Protein AF-A0A933I2Q2-F1 (afdb_monomer_lite)

Radius of gyration: 28.88 Å; chains: 1; bounding box: 52×26×85 Å

Foldseek 3Di:
DAVVLLVVLVVLLVVLVVLVVVLVPDPDPPVPDPQPPFPQPFDQADLVVLLVVLCVQVVHDPVVCVVVPDDSVNSNVVSVPDDGPDDRDRTDDDGPPPRCCPVVVVSNVVSVVSNVVSVVSNVVSVCVPPDD

Structure (mmCIF, N/CA/C/O backbone):
data_AF-A0A933I2Q2-F1
#
_entry.id   AF-A0A933I2Q2-F1
#
loop_
_atom_site.group_PDB
_atom_site.id
_atom_site.type_symbol
_atom_site.label_atom_id
_atom_site.label_alt_id
_atom_site.label_comp_id
_atom_site.label_asym_id
_atom_site.label_entity_id
_atom_site.label_seq_id
_atom_site.pdbx_PDB_ins_code
_atom_site.Cartn_x
_atom_site.Cartn_y
_atom_site.Cartn_z
_atom_site.occupancy
_atom_site.B_iso_or_equiv
_atom_site.auth_seq_id
_atom_site.auth_comp_id
_atom_site.auth_asym_id
_atom_site.auth_atom_id
_atom_site.pdbx_PDB_model_num
ATOM 1 N N . MET A 1 1 ? -24.634 0.509 43.351 1.00 62.09 1 MET A N 1
ATOM 2 C CA . MET A 1 1 ? -24.472 1.430 42.204 1.00 62.09 1 MET A CA 1
ATOM 3 C C . MET A 1 1 ? -23.349 2.374 42.544 1.00 62.09 1 MET A C 1
ATOM 5 O O . MET A 1 1 ? -23.515 3.236 43.404 1.00 62.09 1 MET A O 1
ATOM 9 N N . ASN A 1 2 ? -22.195 2.161 41.927 1.00 73.62 2 ASN A N 1
ATOM 10 C CA . ASN A 1 2 ? -21.008 2.924 42.254 1.00 73.62 2 ASN A CA 1
ATOM 11 C C . ASN A 1 2 ? -20.840 4.065 41.243 1.00 73.62 2 ASN A C 1
ATOM 13 O O . ASN A 1 2 ? -20.410 3.854 40.109 1.00 73.62 2 ASN A O 1
ATOM 17 N N . LYS A 1 3 ? -21.234 5.275 41.666 1.00 75.12 3 LYS A N 1
ATOM 18 C CA . LYS A 1 3 ? -21.277 6.481 40.822 1.00 75.12 3 LYS A CA 1
ATOM 19 C C . LYS A 1 3 ? -19.916 6.821 40.201 1.00 75.12 3 LYS A C 1
ATOM 21 O O . LYS A 1 3 ? -19.882 7.357 39.101 1.00 75.12 3 LYS A O 1
ATOM 26 N N . LYS A 1 4 ? -18.809 6.462 40.865 1.00 80.25 4 LYS A N 1
ATOM 27 C CA . LYS A 1 4 ? -17.448 6.700 40.361 1.00 80.25 4 LYS A CA 1
ATOM 28 C C . LYS A 1 4 ? -17.145 5.864 39.114 1.00 80.25 4 LYS A C 1
ATOM 30 O O . LYS A 1 4 ? -16.675 6.414 38.129 1.00 80.25 4 LYS A O 1
ATOM 35 N N . TYR A 1 5 ? -17.477 4.571 39.117 1.00 78.19 5 TYR A N 1
ATOM 36 C CA . TYR A 1 5 ? -17.250 3.704 37.951 1.00 78.19 5 TYR A CA 1
ATOM 37 C C . TYR A 1 5 ? -18.152 4.073 36.771 1.00 78.19 5 TYR A C 1
ATOM 39 O O . TYR A 1 5 ? -17.691 4.073 35.639 1.00 78.19 5 TYR A O 1
ATOM 47 N N . LEU A 1 6 ? -19.404 4.462 37.029 1.00 80.06 6 LEU A N 1
ATOM 48 C CA . LEU A 1 6 ? -20.294 4.974 35.981 1.00 80.06 6 LEU A CA 1
ATOM 49 C C . LEU A 1 6 ? -19.733 6.234 35.311 1.00 80.06 6 LEU A C 1
ATOM 51 O O . LEU A 1 6 ? -19.731 6.322 34.089 1.00 80.06 6 LEU A O 1
ATOM 55 N N . PHE A 1 7 ? -19.230 7.180 36.107 1.00 83.75 7 PHE A N 1
ATOM 56 C CA . PHE A 1 7 ? -18.609 8.397 35.588 1.00 83.75 7 PHE A CA 1
ATOM 57 C C . PHE A 1 7 ? -17.354 8.086 34.763 1.00 83.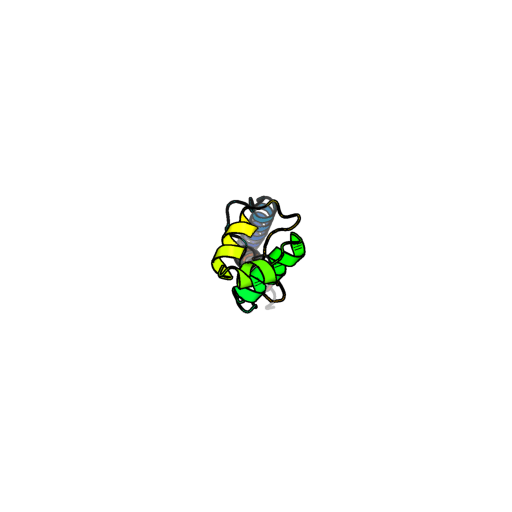75 7 PHE A C 1
ATOM 59 O O . PHE A 1 7 ? -17.225 8.566 33.642 1.00 83.75 7 PHE A O 1
ATOM 66 N N . ILE A 1 8 ? -16.470 7.223 35.275 1.00 85.25 8 ILE A N 1
ATOM 67 C CA . ILE A 1 8 ? -15.248 6.812 34.569 1.00 85.25 8 ILE A CA 1
ATOM 68 C C . ILE A 1 8 ? -15.592 6.117 33.244 1.00 85.25 8 ILE A C 1
ATOM 70 O O . ILE A 1 8 ? -15.040 6.475 32.209 1.00 85.25 8 ILE A O 1
ATOM 74 N N . GLY A 1 9 ? -16.533 5.169 33.241 1.00 81.62 9 GLY A N 1
ATOM 75 C CA . GLY A 1 9 ? -16.931 4.461 32.021 1.00 81.62 9 GLY A CA 1
ATOM 76 C C . GLY A 1 9 ? -17.538 5.386 30.959 1.00 81.62 9 GLY A C 1
ATOM 77 O O . GLY A 1 9 ? -17.190 5.275 29.785 1.00 81.62 9 GLY A O 1
ATOM 78 N N . LEU A 1 10 ? -18.368 6.353 31.368 1.00 86.50 10 LEU A N 1
ATOM 79 C CA . LEU A 1 10 ? -18.919 7.381 30.475 1.00 86.50 10 LEU A CA 1
ATOM 80 C C . LEU A 1 10 ? -17.830 8.257 29.850 1.00 86.50 10 LEU A C 1
ATOM 82 O O . LEU A 1 10 ? -17.877 8.511 28.649 1.00 86.50 10 LEU A O 1
ATOM 86 N N . VAL A 1 11 ? -16.831 8.676 30.633 1.00 87.69 11 VAL A N 1
ATOM 87 C CA . VAL A 1 11 ? -15.694 9.462 30.127 1.00 87.69 11 VAL A CA 1
ATOM 88 C C . VAL A 1 11 ? -14.919 8.680 29.063 1.00 87.69 11 VAL A C 1
ATOM 90 O O . VAL A 1 11 ? -14.627 9.227 28.004 1.00 87.69 11 VAL A O 1
ATOM 93 N N . PHE A 1 12 ? -14.649 7.391 29.286 1.00 83.31 12 PHE A N 1
ATOM 94 C CA . PHE A 1 12 ? -13.966 6.541 28.302 1.00 83.31 12 PHE A CA 1
ATOM 95 C C . PHE A 1 12 ? -14.748 6.394 26.989 1.00 83.31 12 PHE A C 1
ATOM 97 O O . PHE A 1 12 ? -14.159 6.489 25.912 1.00 83.31 12 PHE A O 1
ATOM 104 N N . ILE A 1 13 ? -16.070 6.210 27.067 1.00 86.19 13 ILE A N 1
ATOM 105 C CA . ILE A 1 13 ? -16.937 6.131 25.881 1.00 86.19 13 ILE A CA 1
ATOM 106 C C . ILE A 1 13 ? -16.915 7.458 25.114 1.00 86.19 13 ILE A C 1
ATOM 108 O O . ILE A 1 13 ? -16.740 7.457 23.898 1.00 86.19 13 ILE A O 1
ATOM 112 N N . LEU A 1 14 ? -17.047 8.589 25.815 1.00 86.50 14 LEU A N 1
ATOM 113 C CA . LEU A 1 14 ? -17.034 9.917 25.198 1.00 86.50 14 LEU A CA 1
ATOM 114 C C . LEU A 1 14 ? -15.694 10.225 24.521 1.00 86.50 14 LEU A C 1
ATOM 116 O O . LEU A 1 14 ? -15.693 10.745 23.409 1.00 86.50 14 LEU A O 1
ATOM 120 N N . ILE A 1 15 ? -14.569 9.854 25.141 1.00 87.31 15 ILE A N 1
ATOM 121 C CA . ILE A 1 15 ? -13.237 9.993 24.534 1.00 87.31 15 ILE A CA 1
ATOM 122 C C . ILE A 1 15 ? -13.120 9.114 23.284 1.00 87.31 15 ILE A C 1
ATOM 124 O O . ILE A 1 15 ? -12.642 9.589 22.257 1.00 87.31 15 ILE A O 1
ATOM 128 N N . GLY A 1 16 ? -13.584 7.861 23.336 1.00 81.75 16 GLY A N 1
ATOM 129 C CA . GLY A 1 16 ? -13.558 6.955 22.184 1.00 81.75 16 GLY A CA 1
ATOM 130 C C . GLY A 1 16 ? -14.370 7.476 20.994 1.00 81.75 16 GLY A C 1
ATOM 131 O O . GLY A 1 16 ? -13.889 7.433 19.862 1.00 81.75 16 GLY A O 1
ATOM 132 N N . ILE A 1 17 ? -15.564 8.025 21.254 1.00 84.31 17 ILE A N 1
ATOM 133 C CA . ILE A 1 17 ? -16.413 8.657 20.232 1.00 84.31 17 ILE A CA 1
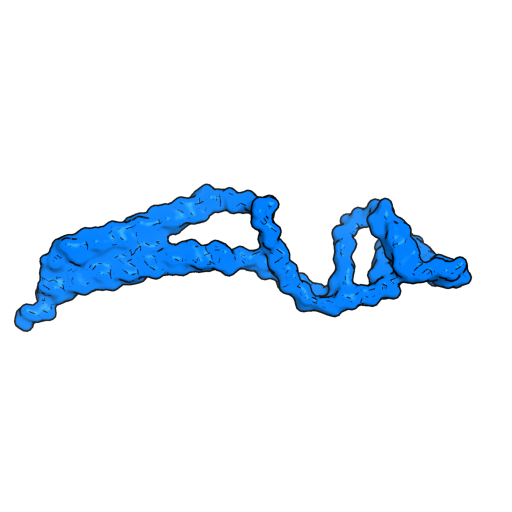ATOM 134 C C . ILE A 1 17 ? -15.749 9.924 19.693 1.00 84.31 17 ILE A C 1
ATOM 136 O O . ILE A 1 17 ? -15.648 10.081 18.483 1.00 84.31 17 ILE A O 1
ATOM 140 N N . TRP A 1 18 ? -15.257 10.809 20.564 1.00 85.19 18 TRP A N 1
ATOM 141 C CA . TRP A 1 18 ? -14.596 12.044 20.140 1.00 85.19 18 TRP A CA 1
ATOM 142 C C . TRP A 1 18 ? -13.373 11.766 19.260 1.00 85.19 18 TRP A C 1
ATOM 144 O O . TRP A 1 18 ? -13.217 12.389 18.213 1.00 85.19 18 TRP A O 1
ATOM 154 N N . PHE A 1 19 ? -12.548 10.785 19.637 1.00 81.69 19 PHE A N 1
ATOM 155 C CA . PHE A 1 19 ? -11.377 10.383 18.860 1.00 81.69 19 PHE A CA 1
ATOM 156 C C . PHE A 1 19 ? -11.768 9.776 17.506 1.00 81.69 19 PHE A C 1
ATOM 158 O O . PHE A 1 19 ? -11.121 10.061 16.502 1.00 81.69 19 PHE A O 1
ATOM 165 N N . TYR A 1 20 ? -12.861 9.006 17.450 1.00 79.88 20 TYR A N 1
ATOM 166 C CA . TYR A 1 20 ? -13.410 8.491 16.192 1.00 79.88 20 TYR A CA 1
ATOM 167 C C . TYR A 1 20 ? -13.880 9.623 15.272 1.00 79.88 20 TYR A C 1
ATOM 169 O O . TYR A 1 20 ? -13.535 9.640 14.092 1.00 79.88 20 TYR A O 1
ATOM 177 N N . THR A 1 21 ? -14.614 10.599 15.811 1.00 76.56 21 THR A N 1
ATOM 178 C CA . THR A 1 21 ? -15.072 11.757 15.038 1.00 76.56 21 THR A CA 1
ATOM 179 C C . THR A 1 21 ? -13.886 12.573 14.530 1.00 76.56 21 THR A C 1
ATOM 181 O O . THR A 1 21 ? -13.844 12.900 13.349 1.00 76.56 21 THR A O 1
ATOM 184 N N . ALA A 1 22 ? -12.886 12.823 15.380 1.00 75.88 22 ALA A N 1
ATOM 185 C CA . ALA A 1 22 ? -11.661 13.513 14.989 1.00 75.88 22 ALA A CA 1
ATOM 186 C C . ALA A 1 22 ? -10.942 12.778 13.845 1.00 75.88 22 ALA A C 1
ATOM 188 O O . ALA A 1 22 ? -10.642 13.391 12.823 1.00 75.88 22 ALA A O 1
ATOM 189 N N . LEU A 1 23 ? -10.751 11.458 13.962 1.00 73.19 23 LEU A N 1
ATOM 190 C CA . LEU A 1 23 ? -10.177 10.621 12.902 1.00 73.19 23 LEU A CA 1
ATOM 191 C C . LEU A 1 23 ? -10.982 10.679 11.599 1.00 73.19 23 LEU A C 1
ATOM 193 O O . LEU A 1 23 ? -10.385 10.696 10.530 1.00 73.19 23 LEU A O 1
ATOM 197 N N . SER A 1 24 ? -12.315 10.735 11.674 1.00 67.38 24 SER A N 1
ATOM 198 C CA . SER A 1 24 ? -13.177 10.829 10.488 1.00 67.38 24 SER A CA 1
ATOM 199 C C . SER A 1 24 ? -13.130 12.193 9.791 1.00 67.38 24 SER A C 1
ATOM 201 O O . SER A 1 24 ? -13.463 12.281 8.614 1.00 67.38 24 SER A O 1
ATOM 203 N N . THR A 1 25 ? -12.719 13.248 10.504 1.00 66.69 25 THR A N 1
ATOM 204 C CA . THR A 1 25 ? -12.603 14.616 9.968 1.00 66.69 25 THR A CA 1
ATOM 205 C C . THR A 1 25 ? -11.217 14.956 9.427 1.00 66.69 25 THR A C 1
ATOM 207 O O . THR A 1 25 ? -11.068 15.974 8.758 1.00 66.69 25 THR A O 1
ATOM 210 N N . PHE A 1 26 ? -10.200 14.135 9.703 1.00 62.41 26 PHE A N 1
ATOM 211 C CA . PHE A 1 26 ? -8.900 14.290 9.060 1.00 62.41 26 PHE A CA 1
ATOM 212 C C . PHE A 1 26 ? -8.990 13.761 7.625 1.00 62.41 26 PHE A C 1
ATOM 214 O O . PHE A 1 26 ? -8.957 12.553 7.395 1.00 62.41 26 PHE A O 1
ATOM 221 N N . GLU A 1 27 ? -9.077 14.674 6.656 1.00 52.03 27 GLU A N 1
ATOM 222 C CA . GLU A 1 27 ? -8.689 14.386 5.277 1.00 52.03 27 GLU A CA 1
ATOM 223 C C . GLU A 1 27 ? -7.192 14.085 5.291 1.00 52.03 27 GLU A C 1
ATOM 225 O O . GLU A 1 27 ? -6.346 14.972 5.408 1.00 52.03 27 GLU A O 1
ATOM 230 N N . VAL A 1 28 ? -6.852 12.801 5.287 1.00 53.66 28 VAL A N 1
ATOM 231 C CA . VAL A 1 28 ? -5.463 12.392 5.145 1.00 53.66 28 VAL A CA 1
ATOM 232 C C . VAL A 1 28 ? -5.095 12.651 3.697 1.00 53.66 28 VAL A C 1
ATOM 234 O O . VAL A 1 28 ? -5.597 11.995 2.789 1.00 53.66 28 VAL A O 1
ATOM 237 N N . ASP A 1 29 ? -4.240 13.645 3.505 1.00 44.38 29 ASP A N 1
ATOM 238 C CA . ASP A 1 29 ? -3.652 13.969 2.220 1.00 44.38 29 ASP A CA 1
ATOM 239 C C . ASP A 1 29 ? -2.886 12.728 1.723 1.00 44.38 29 ASP A C 1
ATOM 241 O O . ASP A 1 29 ? -1.797 12.395 2.211 1.00 44.38 29 ASP A O 1
ATOM 245 N N . ASP A 1 30 ? -3.493 11.994 0.782 1.00 46.25 30 ASP A N 1
ATOM 246 C CA . ASP A 1 30 ? -2.976 10.755 0.173 1.00 46.25 30 ASP A CA 1
ATOM 247 C C . ASP A 1 30 ? -1.598 10.957 -0.496 1.00 46.25 30 ASP A C 1
ATOM 249 O O . ASP A 1 30 ? -0.941 9.999 -0.910 1.00 46.25 30 ASP A O 1
ATOM 253 N N . THR A 1 31 ? -1.139 12.208 -0.582 1.00 48.06 31 THR A N 1
ATOM 254 C CA . THR A 1 31 ? 0.163 12.632 -1.100 1.00 48.06 31 THR A CA 1
ATOM 255 C C . THR A 1 31 ? 1.310 12.489 -0.091 1.00 48.06 31 THR A C 1
ATOM 257 O O . THR A 1 31 ? 2.463 12.346 -0.498 1.00 48.06 31 THR A O 1
ATOM 260 N N . SER A 1 32 ? 1.023 12.493 1.218 1.00 43.59 32 SER A N 1
ATOM 261 C CA . SER A 1 32 ? 2.039 12.586 2.288 1.00 43.59 32 SER A CA 1
ATOM 262 C C . SER A 1 32 ? 2.505 11.233 2.825 1.00 43.59 32 SER A C 1
ATOM 264 O O . SER A 1 32 ? 3.575 11.111 3.422 1.00 43.59 32 SER A O 1
ATOM 266 N N . PHE A 1 33 ? 1.709 10.190 2.606 1.00 41.50 33 PHE A N 1
ATOM 267 C CA . PHE A 1 33 ? 2.106 8.820 2.876 1.00 41.50 33 PHE A CA 1
ATOM 268 C C . PHE A 1 33 ? 2.489 8.176 1.546 1.00 41.50 33 PHE A C 1
ATOM 270 O O . PHE A 1 33 ? 1.687 8.226 0.616 1.00 41.50 33 PHE A O 1
ATOM 277 N N . PRO A 1 34 ? 3.636 7.482 1.422 1.00 42.28 34 PRO A N 1
ATOM 278 C CA . PRO A 1 34 ? 3.837 6.527 0.337 1.00 42.28 34 PRO A CA 1
ATOM 279 C C . PRO A 1 34 ? 2.856 5.361 0.570 1.00 42.28 34 PRO A C 1
ATOM 281 O O . PRO A 1 34 ? 3.190 4.304 1.111 1.00 42.28 34 PRO A O 1
ATOM 284 N N . GLY A 1 35 ? 1.579 5.611 0.276 1.00 39.75 35 GLY A N 1
ATOM 285 C CA . GLY A 1 35 ? 0.404 4.817 0.621 1.00 39.75 35 GLY A CA 1
ATOM 286 C C . GLY A 1 35 ? 0.186 3.637 -0.312 1.00 39.75 35 GLY A C 1
ATOM 287 O O . GLY A 1 35 ? -0.650 2.783 -0.041 1.00 39.75 35 GLY A O 1
ATOM 288 N N . LYS A 1 36 ? 0.990 3.510 -1.367 1.00 42.22 36 LYS A N 1
ATOM 289 C CA . LYS A 1 36 ? 1.019 2.315 -2.201 1.00 42.22 36 LYS A CA 1
ATOM 290 C C . LYS A 1 36 ? 1.968 1.290 -1.583 1.00 42.22 36 LYS A C 1
ATOM 292 O O . LYS A 1 36 ? 3.141 1.217 -1.934 1.00 42.22 36 LYS A O 1
ATOM 297 N N . LEU A 1 37 ? 1.461 0.465 -0.663 1.00 40.50 37 LEU A N 1
ATOM 298 C CA . LEU A 1 37 ? 2.018 -0.884 -0.520 1.00 40.50 37 LEU A CA 1
ATOM 299 C C . LEU A 1 37 ? 1.536 -1.630 -1.763 1.00 40.50 37 LEU A C 1
ATOM 301 O O . LEU A 1 37 ? 0.491 -2.268 -1.750 1.00 40.50 37 LEU A O 1
ATOM 305 N N . ILE A 1 38 ? 2.260 -1.468 -2.871 1.00 44.66 38 ILE A N 1
ATOM 306 C CA . ILE A 1 38 ? 2.094 -2.367 -4.005 1.00 44.66 38 ILE A CA 1
ATOM 307 C C . ILE A 1 38 ? 2.679 -3.689 -3.516 1.00 44.66 38 ILE A C 1
ATOM 309 O O . ILE A 1 38 ? 3.892 -3.890 -3.571 1.00 44.66 38 ILE A O 1
ATOM 313 N N . ILE A 1 39 ? 1.839 -4.559 -2.955 1.00 43.25 39 ILE A N 1
ATOM 314 C CA . ILE A 1 39 ? 2.200 -5.963 -2.792 1.00 43.25 39 ILE A CA 1
ATOM 315 C C . ILE A 1 39 ? 2.235 -6.504 -4.219 1.00 43.25 39 ILE A C 1
ATOM 317 O O . ILE A 1 39 ? 1.210 -6.840 -4.807 1.00 43.25 39 ILE A O 1
ATOM 321 N N . LYS A 1 40 ? 3.420 -6.436 -4.829 1.00 46.59 40 LYS A N 1
ATOM 322 C CA . LYS A 1 40 ? 3.671 -6.909 -6.187 1.00 46.59 40 LYS A CA 1
ATOM 323 C C . LYS A 1 40 ? 3.710 -8.434 -6.147 1.00 46.59 40 LYS A C 1
ATOM 325 O O . LYS A 1 40 ? 4.782 -9.024 -6.098 1.00 46.59 40 LYS A O 1
ATOM 330 N N . GLU A 1 41 ? 2.545 -9.076 -6.144 1.00 41.31 41 GLU A N 1
ATOM 331 C CA . GLU A 1 41 ? 2.448 -10.478 -6.551 1.00 41.31 41 GLU A CA 1
ATOM 332 C C . GLU A 1 41 ? 2.529 -10.532 -8.075 1.00 41.31 41 GLU A C 1
ATOM 334 O O . GLU A 1 41 ? 1.531 -10.520 -8.794 1.00 41.31 41 GLU A O 1
ATOM 339 N N . GLY A 1 42 ? 3.761 -10.516 -8.565 1.00 54.09 42 GLY A N 1
ATOM 340 C CA . GLY A 1 42 ? 4.055 -10.644 -9.977 1.00 54.09 42 GLY A CA 1
ATOM 341 C C . GLY A 1 42 ? 5.528 -10.924 -10.199 1.00 54.09 42 GLY A C 1
ATOM 342 O O . GLY A 1 42 ? 6.376 -10.471 -9.426 1.00 54.09 42 GLY A O 1
ATOM 343 N N . LYS A 1 43 ? 5.842 -11.685 -11.247 1.00 57.62 43 LYS A N 1
ATOM 344 C CA . LYS A 1 43 ? 7.231 -11.802 -11.693 1.00 57.62 43 LYS A CA 1
ATOM 345 C C . LYS A 1 43 ? 7.629 -10.474 -12.337 1.00 57.62 43 LYS A C 1
ATOM 347 O O . LYS A 1 43 ? 6.814 -9.813 -12.987 1.00 57.62 43 LYS A O 1
ATOM 352 N N . VAL A 1 44 ? 8.869 -10.053 -12.099 1.00 62.06 44 VAL A N 1
ATOM 353 C CA . VAL A 1 44 ? 9.469 -8.967 -12.882 1.00 62.06 44 VAL A CA 1
ATOM 354 C C . VAL A 1 44 ? 9.494 -9.460 -14.325 1.00 62.06 44 VAL A C 1
ATOM 356 O O . VAL A 1 44 ? 10.013 -10.551 -14.565 1.00 62.06 44 VAL A O 1
ATOM 359 N N . ARG A 1 45 ? 8.884 -8.704 -15.245 1.00 68.75 45 ARG A N 1
ATOM 360 C CA . ARG A 1 45 ? 8.941 -9.043 -16.670 1.00 68.75 45 ARG A CA 1
ATOM 361 C C . ARG A 1 45 ? 10.391 -9.018 -17.120 1.00 68.75 45 ARG A C 1
ATOM 363 O O . ARG A 1 45 ? 11.161 -8.160 -16.687 1.00 68.75 45 ARG A O 1
ATOM 370 N N . THR A 1 46 ? 10.755 -9.961 -17.972 1.00 80.50 46 THR A N 1
ATOM 371 C CA . THR A 1 46 ? 12.063 -9.940 -18.625 1.00 80.50 46 THR A CA 1
ATOM 372 C C . THR A 1 46 ? 12.174 -8.713 -19.529 1.00 80.50 46 THR A C 1
ATOM 374 O O . THR A 1 46 ? 11.167 -8.160 -19.975 1.00 80.50 46 THR A O 1
ATOM 377 N N . GLU A 1 47 ? 13.398 -8.263 -19.798 1.00 78.12 47 GLU A N 1
ATOM 378 C CA . GLU A 1 47 ? 13.628 -7.109 -20.675 1.00 78.12 47 GLU A CA 1
ATOM 379 C C . GLU A 1 47 ? 13.028 -7.345 -22.072 1.00 78.12 47 GLU A C 1
ATOM 381 O O . GLU A 1 47 ? 12.381 -6.460 -22.622 1.00 78.12 47 GLU A O 1
ATOM 386 N N . ASP A 1 48 ? 13.113 -8.567 -22.598 1.00 82.56 48 ASP A N 1
ATOM 387 C CA . ASP A 1 48 ? 12.519 -8.929 -23.891 1.00 82.56 48 ASP A CA 1
ATOM 388 C C . ASP A 1 48 ? 10.989 -8.759 -23.906 1.00 82.56 48 ASP A C 1
ATOM 390 O O . ASP A 1 48 ? 10.413 -8.242 -24.865 1.00 82.56 48 ASP A O 1
ATOM 394 N N . GLU A 1 49 ? 10.310 -9.132 -22.817 1.00 79.88 49 GLU A N 1
ATOM 395 C CA . GLU A 1 49 ? 8.858 -8.962 -22.681 1.00 79.88 49 GLU A CA 1
ATOM 396 C C . GLU A 1 49 ? 8.462 -7.486 -22.581 1.00 79.88 49 GLU A C 1
ATOM 398 O O . GLU A 1 49 ? 7.469 -7.063 -23.177 1.00 79.88 49 GLU A O 1
ATOM 403 N N . VAL A 1 50 ? 9.232 -6.689 -21.835 1.00 80.12 50 VAL A N 1
ATOM 404 C CA . VAL A 1 50 ? 8.995 -5.245 -21.702 1.00 80.12 50 VAL A CA 1
ATOM 405 C C . VAL A 1 50 ? 9.209 -4.549 -23.046 1.00 80.12 50 VAL A C 1
ATOM 407 O O . VAL A 1 50 ? 8.349 -3.772 -23.463 1.00 80.12 50 VAL A O 1
ATOM 410 N N . ALA A 1 51 ? 10.297 -4.867 -23.752 1.00 83.06 51 ALA A N 1
ATOM 411 C CA . ALA A 1 51 ? 10.584 -4.339 -25.082 1.00 83.06 51 ALA A CA 1
ATOM 412 C C . ALA A 1 51 ? 9.472 -4.701 -26.080 1.00 83.06 51 ALA A C 1
ATOM 414 O O . ALA A 1 51 ? 8.997 -3.834 -26.809 1.00 83.06 51 ALA A O 1
ATOM 415 N N . GLY A 1 52 ? 8.985 -5.947 -26.052 1.00 82.06 52 GLY A N 1
ATOM 416 C CA . GLY A 1 52 ? 7.867 -6.414 -26.877 1.00 82.06 52 GLY A CA 1
ATOM 417 C C . GLY A 1 52 ? 6.560 -5.659 -26.645 1.00 82.06 52 GLY A C 1
ATOM 418 O O . GLY A 1 52 ? 5.879 -5.285 -27.602 1.00 82.06 52 GLY A O 1
ATOM 419 N N . ILE A 1 53 ? 6.202 -5.408 -25.384 1.00 79.38 53 ILE A N 1
ATOM 420 C CA . ILE A 1 53 ? 4.972 -4.683 -25.035 1.00 79.38 53 ILE A CA 1
ATOM 421 C C . ILE A 1 53 ? 5.061 -3.221 -25.478 1.00 79.38 53 ILE A C 1
ATOM 423 O O . ILE A 1 53 ? 4.144 -2.737 -26.142 1.00 79.38 53 ILE A O 1
ATOM 427 N N . LEU A 1 54 ? 6.167 -2.543 -25.153 1.00 80.69 54 LEU A N 1
ATOM 428 C CA . LEU A 1 54 ? 6.381 -1.142 -25.521 1.00 80.69 54 LEU A CA 1
ATOM 429 C C . LEU A 1 54 ? 6.434 -0.966 -27.040 1.00 80.69 54 LEU A C 1
ATOM 431 O O . LEU A 1 54 ? 5.846 -0.030 -27.578 1.00 80.69 54 LEU A O 1
ATOM 435 N N . ALA A 1 55 ? 7.094 -1.888 -27.743 1.00 85.56 55 ALA A N 1
ATOM 436 C CA . ALA A 1 55 ? 7.189 -1.832 -29.192 1.00 85.56 55 ALA A CA 1
ATOM 437 C C . ALA A 1 55 ? 5.821 -2.025 -29.853 1.00 85.56 55 ALA A C 1
ATOM 439 O O . ALA A 1 55 ? 5.481 -1.309 -30.789 1.00 85.56 55 ALA A O 1
ATOM 440 N N . LYS A 1 56 ? 4.995 -2.940 -29.332 1.00 83.81 56 LYS A N 1
ATOM 441 C CA . LYS A 1 56 ? 3.634 -3.156 -29.830 1.00 83.81 56 LYS A CA 1
ATOM 442 C C . LYS A 1 56 ? 2.720 -1.952 -29.592 1.00 83.81 56 LYS A C 1
ATOM 444 O O . LYS A 1 56 ? 1.916 -1.645 -30.465 1.00 83.81 56 LYS A O 1
ATOM 449 N N . GLU A 1 57 ? 2.824 -1.300 -28.435 1.00 77.50 57 GLU A N 1
ATOM 450 C CA . GLU A 1 57 ? 2.051 -0.089 -28.124 1.00 77.50 57 GLU A CA 1
ATOM 451 C C . GLU A 1 57 ? 2.396 1.051 -29.088 1.00 77.50 57 GLU A C 1
ATOM 453 O O . GLU A 1 57 ? 1.505 1.679 -29.650 1.00 77.50 57 GLU A O 1
ATOM 458 N N . LEU A 1 58 ? 3.691 1.274 -29.324 1.00 82.62 58 LEU A N 1
ATOM 459 C CA . LEU A 1 58 ? 4.189 2.385 -30.136 1.00 82.62 58 LEU A CA 1
ATOM 460 C C . LEU A 1 58 ? 4.307 2.059 -31.636 1.00 82.62 58 LEU A C 1
ATOM 462 O O . LEU A 1 58 ? 4.759 2.900 -32.411 1.00 82.62 58 LEU A O 1
ATOM 466 N N . GLY A 1 59 ? 3.935 0.846 -32.060 1.00 84.00 59 GLY A N 1
ATOM 467 C CA . GLY A 1 59 ? 4.086 0.390 -33.447 1.00 84.00 59 GLY A CA 1
ATOM 468 C C . GLY A 1 59 ? 5.544 0.322 -33.925 1.00 84.00 59 GLY A C 1
ATOM 469 O O . GLY A 1 59 ? 5.813 0.516 -35.109 1.00 84.00 59 GLY A O 1
ATOM 470 N N . PHE A 1 60 ? 6.487 0.087 -33.012 1.00 87.62 60 PHE A N 1
ATOM 471 C CA . PHE A 1 60 ? 7.924 0.045 -33.274 1.00 87.62 60 PHE A CA 1
ATOM 472 C C . PHE A 1 60 ? 8.376 -1.331 -33.795 1.00 87.62 60 PHE A C 1
ATOM 474 O O . PHE A 1 60 ? 7.956 -2.372 -33.285 1.00 87.62 60 PHE A O 1
ATOM 481 N N . ASP A 1 61 ? 9.274 -1.341 -34.787 1.00 90.25 61 ASP A N 1
ATOM 482 C CA . ASP A 1 61 ? 9.844 -2.569 -35.355 1.00 90.25 61 ASP A CA 1
ATOM 483 C C . ASP A 1 61 ? 10.971 -3.131 -34.473 1.00 90.25 61 ASP A C 1
ATOM 485 O O . ASP A 1 61 ? 12.158 -2.839 -34.645 1.00 90.25 61 ASP A O 1
ATOM 489 N N . LEU A 1 62 ? 10.573 -3.959 -33.507 1.00 90.00 62 LEU A N 1
ATOM 490 C CA . LEU A 1 62 ? 11.491 -4.611 -32.579 1.00 90.00 62 LEU A CA 1
ATOM 491 C C . LEU A 1 62 ? 12.431 -5.610 -33.274 1.00 90.00 62 LEU A C 1
ATOM 493 O O . LEU A 1 62 ? 13.614 -5.682 -32.945 1.00 90.00 62 LEU A O 1
ATOM 497 N N . GLU A 1 63 ? 11.929 -6.372 -34.250 1.00 88.19 63 GLU A N 1
ATOM 498 C CA . GLU A 1 63 ? 12.724 -7.389 -34.947 1.00 88.19 63 GLU A CA 1
ATOM 499 C C . GLU A 1 63 ? 13.810 -6.736 -35.818 1.00 88.19 63 GLU A C 1
ATOM 501 O O . GLU A 1 63 ? 14.947 -7.216 -35.864 1.00 88.19 63 GLU A O 1
ATOM 506 N N . GLY A 1 64 ? 13.491 -5.609 -36.462 1.00 88.88 64 GLY A N 1
ATOM 507 C CA . GLY A 1 64 ? 14.461 -4.777 -37.173 1.00 88.88 64 GLY A CA 1
ATOM 508 C C . GLY A 1 64 ? 15.543 -4.204 -36.250 1.00 88.88 64 GLY A C 1
ATOM 509 O O . GLY A 1 64 ? 16.731 -4.236 -36.590 1.00 88.88 64 GLY A O 1
ATOM 510 N N . ALA A 1 65 ? 15.166 -3.754 -35.050 1.00 88.00 65 ALA A N 1
ATOM 511 C CA . ALA A 1 65 ? 16.118 -3.258 -34.054 1.00 88.00 65 ALA A CA 1
ATOM 512 C C . ALA A 1 65 ? 17.084 -4.362 -33.576 1.00 88.00 65 ALA A C 1
ATOM 514 O O . ALA A 1 65 ? 18.297 -4.158 -33.525 1.00 88.00 65 ALA A O 1
ATOM 515 N N . TYR A 1 66 ? 16.592 -5.576 -33.329 1.00 90.19 66 TYR A N 1
ATOM 516 C CA . TYR A 1 66 ? 17.462 -6.692 -32.942 1.00 90.19 66 TYR A CA 1
ATOM 517 C C . TYR A 1 66 ? 18.398 -7.139 -34.065 1.00 90.19 66 TYR A C 1
ATOM 519 O O . TYR A 1 66 ? 19.578 -7.397 -33.827 1.00 90.19 66 TYR A O 1
ATOM 527 N N . LYS A 1 67 ? 17.921 -7.168 -35.315 1.00 90.75 67 LYS A N 1
ATOM 528 C CA . LYS A 1 67 ? 18.763 -7.497 -36.481 1.00 90.75 67 LYS A CA 1
ATOM 529 C C . LYS A 1 67 ? 19.875 -6.479 -36.728 1.00 90.75 67 LYS A C 1
ATOM 531 O O . LYS A 1 67 ? 20.892 -6.826 -37.323 1.00 90.75 67 LYS A O 1
ATOM 536 N N . THR A 1 68 ? 19.692 -5.241 -36.277 1.00 89.19 68 THR A N 1
ATOM 537 C CA . THR A 1 68 ? 20.701 -4.175 -36.359 1.00 89.19 68 THR A CA 1
ATOM 538 C C . THR A 1 68 ? 21.662 -4.162 -35.166 1.00 89.19 68 THR A C 1
ATOM 540 O O . THR A 1 68 ? 22.623 -3.397 -35.172 1.00 89.19 68 THR A O 1
ATOM 543 N N . GLY A 1 69 ? 21.471 -5.066 -34.199 1.00 88.56 69 GLY A N 1
ATOM 544 C CA . GLY A 1 69 ? 22.382 -5.290 -33.078 1.00 88.56 69 GLY A CA 1
ATOM 545 C C . GLY A 1 69 ? 22.024 -4.535 -31.799 1.00 88.56 69 GLY A C 1
ATOM 546 O O . GLY A 1 69 ? 22.814 -4.565 -30.859 1.00 88.56 69 GLY A O 1
ATOM 547 N N . TYR A 1 70 ? 20.859 -3.882 -31.740 1.00 88.06 70 TYR A N 1
ATOM 548 C CA . TYR A 1 70 ? 20.370 -3.287 -30.498 1.00 88.06 70 TYR A CA 1
ATOM 549 C C . TYR A 1 70 ? 19.902 -4.368 -29.528 1.00 88.06 70 TYR A C 1
ATOM 551 O O . TYR A 1 70 ? 19.297 -5.363 -29.929 1.00 88.06 70 TYR A O 1
ATOM 559 N N . THR A 1 71 ? 20.168 -4.161 -28.242 1.00 89.94 71 THR A N 1
ATOM 560 C CA . THR A 1 71 ? 19.681 -5.042 -27.181 1.00 89.94 71 THR A CA 1
ATOM 561 C C . THR A 1 71 ? 18.289 -4.618 -26.719 1.00 89.94 71 THR A C 1
ATOM 563 O O . THR A 1 71 ? 17.843 -3.493 -26.955 1.00 89.94 71 THR A O 1
ATOM 566 N N . SER A 1 72 ? 17.592 -5.506 -26.013 1.00 84.62 72 SER A N 1
ATOM 567 C CA . SER A 1 72 ? 16.297 -5.191 -25.400 1.00 84.62 72 SER A CA 1
ATOM 568 C C . SER A 1 72 ? 16.380 -4.001 -24.445 1.00 84.62 72 SER A C 1
ATOM 570 O O . SER A 1 72 ? 15.474 -3.173 -24.442 1.00 84.62 72 SER A O 1
ATOM 572 N N . ALA A 1 73 ? 17.485 -3.847 -23.711 1.00 84.56 73 ALA A N 1
ATOM 573 C CA . ALA A 1 73 ? 17.722 -2.693 -22.847 1.00 84.56 73 ALA A CA 1
ATOM 574 C C . ALA A 1 73 ? 17.783 -1.371 -23.634 1.00 84.56 73 ALA A C 1
ATOM 576 O O . ALA A 1 73 ? 17.122 -0.404 -23.250 1.00 84.56 73 ALA A O 1
ATOM 577 N N . ASP A 1 74 ? 18.500 -1.345 -24.765 1.00 87.31 74 ASP A N 1
ATOM 578 C CA . ASP A 1 74 ? 18.618 -0.152 -25.619 1.00 87.31 74 ASP A CA 1
ATOM 579 C C . ASP A 1 74 ? 17.255 0.260 -26.188 1.00 87.31 74 ASP A C 1
ATOM 581 O O . ASP A 1 74 ? 16.892 1.440 -26.213 1.00 87.31 74 ASP A O 1
ATOM 585 N N . VAL A 1 75 ? 16.469 -0.732 -26.617 1.00 86.44 75 VAL A N 1
ATOM 586 C CA . VAL A 1 75 ? 15.125 -0.502 -27.149 1.00 86.44 75 VAL A CA 1
ATOM 587 C C . VAL A 1 75 ? 14.189 0.018 -26.057 1.00 86.44 75 VAL A C 1
ATOM 589 O O . VAL A 1 75 ? 13.469 0.987 -26.287 1.00 86.44 75 VAL A O 1
ATOM 592 N N . ILE A 1 76 ? 14.220 -0.555 -24.852 1.00 85.12 76 ILE A N 1
ATOM 593 C CA . ILE A 1 76 ? 13.412 -0.073 -23.722 1.00 85.12 76 ILE A CA 1
ATOM 594 C C . ILE A 1 76 ? 13.770 1.373 -23.375 1.00 85.12 76 ILE A C 1
ATOM 596 O O . ILE A 1 76 ? 12.871 2.197 -23.199 1.00 85.12 76 ILE A O 1
ATOM 600 N N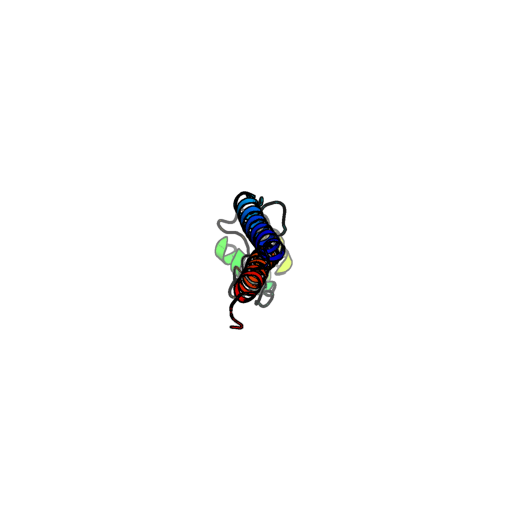 . GLU A 1 77 ? 15.062 1.704 -23.294 1.00 84.81 77 GLU A N 1
ATOM 601 C CA . GLU A 1 77 ? 15.506 3.060 -22.960 1.00 84.81 77 GLU A CA 1
ATOM 602 C C . GLU A 1 77 ? 15.016 4.087 -23.991 1.00 84.81 77 GLU A C 1
ATOM 604 O O . GLU A 1 77 ? 14.629 5.206 -23.634 1.00 84.81 77 GLU A O 1
ATOM 609 N N . TYR A 1 78 ? 15.006 3.706 -25.268 1.00 86.69 78 TYR A N 1
ATOM 610 C CA . TYR A 1 78 ? 14.473 4.539 -26.338 1.00 86.69 78 TYR A CA 1
ATOM 611 C C . TYR A 1 78 ? 12.950 4.699 -26.250 1.00 86.69 78 TYR A C 1
ATOM 613 O O . TYR A 1 78 ? 12.445 5.822 -26.348 1.00 86.69 78 TYR A O 1
ATOM 621 N N . LEU A 1 79 ? 12.220 3.599 -26.045 1.00 84.38 79 LEU A N 1
ATOM 622 C CA . LEU A 1 79 ? 10.758 3.590 -26.068 1.00 84.38 79 LEU A CA 1
ATOM 623 C C . LEU A 1 79 ? 10.149 4.300 -24.854 1.00 84.38 79 LEU A C 1
ATOM 625 O O . LEU A 1 79 ? 9.208 5.054 -25.042 1.00 84.38 79 LEU A O 1
ATOM 629 N N . ILE A 1 80 ? 10.733 4.185 -23.654 1.00 81.31 80 ILE A N 1
ATOM 630 C CA . ILE A 1 80 ? 10.253 4.883 -22.439 1.00 81.31 80 ILE A CA 1
ATOM 631 C C . ILE A 1 80 ? 10.246 6.414 -22.595 1.00 81.31 80 ILE A C 1
ATOM 633 O O . ILE A 1 80 ? 9.478 7.111 -21.931 1.00 81.31 80 ILE A O 1
A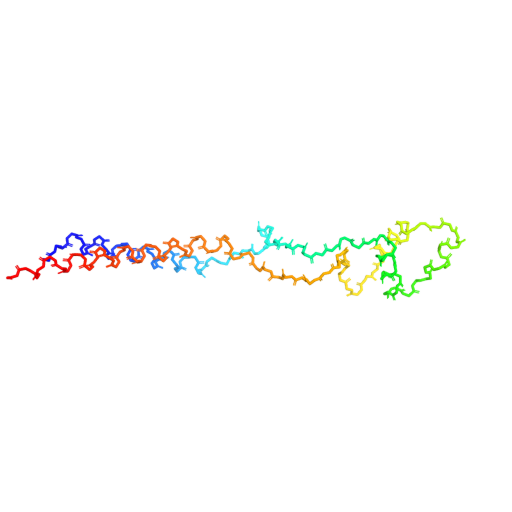TOM 637 N N . LYS A 1 81 ? 11.124 6.959 -23.445 1.00 82.50 81 LYS A N 1
ATOM 638 C CA . LYS A 1 81 ? 11.223 8.406 -23.694 1.00 82.50 81 LYS A CA 1
ATOM 639 C C . LYS A 1 81 ? 10.136 8.913 -24.652 1.00 82.50 81 LYS A C 1
ATOM 641 O O . LYS A 1 81 ? 10.023 10.125 -24.831 1.00 82.50 81 LYS A O 1
ATOM 646 N N . GLN A 1 82 ? 9.368 8.017 -25.272 1.00 81.00 82 GLN A N 1
ATOM 647 C CA . GLN A 1 82 ? 8.280 8.363 -26.182 1.00 81.00 82 GLN A CA 1
ATOM 648 C C . GLN A 1 82 ? 6.980 8.647 -25.412 1.00 81.00 82 GLN A C 1
ATOM 650 O O . GLN A 1 82 ? 6.800 8.183 -24.285 1.00 81.00 82 GLN A O 1
ATOM 655 N N . PRO A 1 83 ? 6.057 9.433 -25.987 1.00 78.06 83 PRO A N 1
ATOM 656 C CA . PRO A 1 83 ? 4.743 9.628 -25.392 1.00 78.06 83 PRO A CA 1
ATOM 657 C C . PRO A 1 83 ? 3.944 8.316 -25.418 1.00 78.06 83 PRO A C 1
ATOM 659 O O . PRO A 1 83 ? 3.671 7.776 -26.486 1.00 78.06 83 PRO A O 1
ATOM 662 N N . HIS A 1 84 ? 3.551 7.837 -24.238 1.00 71.50 84 HIS A N 1
ATOM 663 C CA . HIS A 1 84 ? 2.695 6.662 -24.059 1.00 71.50 84 HIS A CA 1
ATOM 664 C C . HIS A 1 84 ? 1.255 7.078 -23.757 1.00 71.50 84 HIS A C 1
ATOM 666 O O . HIS A 1 84 ? 1.025 8.033 -23.009 1.00 71.50 84 HIS A O 1
ATOM 672 N N . GLU A 1 85 ? 0.283 6.341 -24.295 1.00 63.22 85 GLU A N 1
ATOM 673 C CA . GLU A 1 85 ? -1.135 6.561 -23.977 1.00 63.22 85 GLU A CA 1
ATOM 674 C C . GLU A 1 85 ? -1.479 6.046 -22.570 1.00 63.22 85 GLU A C 1
ATOM 676 O O . GLU A 1 85 ? -2.406 6.547 -21.928 1.00 63.22 85 GLU A O 1
ATOM 681 N N . PHE A 1 86 ? -0.703 5.082 -22.059 1.00 58.88 86 PHE A N 1
ATOM 682 C CA . PHE A 1 86 ? -0.934 4.435 -20.770 1.00 58.88 86 PHE A CA 1
ATOM 683 C C . PHE A 1 86 ? 0.327 4.424 -19.888 1.00 58.88 86 PHE A C 1
ATOM 685 O O . PHE A 1 86 ? 1.451 4.403 -20.387 1.00 58.88 86 PHE A O 1
ATOM 692 N N . PRO A 1 87 ? 0.181 4.417 -18.549 1.00 60.12 87 PRO A N 1
ATOM 693 C CA . PRO A 1 87 ? 1.324 4.289 -17.652 1.00 60.12 87 PRO A CA 1
ATOM 694 C C . PRO A 1 87 ? 2.013 2.925 -17.822 1.00 60.12 87 PRO A C 1
ATOM 696 O O . PRO A 1 87 ? 1.395 1.873 -17.638 1.00 60.12 87 PRO A O 1
ATOM 699 N N . VAL A 1 88 ? 3.315 2.947 -18.119 1.00 59.88 88 VAL A N 1
ATOM 700 C CA . VAL A 1 88 ? 4.140 1.744 -18.306 1.00 59.88 88 VAL A CA 1
ATOM 701 C C . VAL A 1 88 ? 4.243 0.944 -17.002 1.00 59.88 88 VAL A C 1
ATOM 703 O O . VAL A 1 88 ? 4.598 1.476 -15.948 1.00 59.88 88 VAL A O 1
ATOM 706 N N . SER A 1 89 ? 3.968 -0.363 -17.075 1.00 61.91 89 SER A N 1
ATOM 707 C CA . SER A 1 89 ? 4.114 -1.294 -15.951 1.00 61.91 89 SER A CA 1
ATOM 708 C C . SER A 1 89 ? 5.078 -2.433 -16.282 1.00 61.91 89 SER A C 1
ATOM 710 O O . SER A 1 89 ? 4.902 -3.153 -17.264 1.00 61.91 89 SER A O 1
ATOM 712 N N . PHE A 1 90 ? 6.076 -2.632 -15.417 1.00 64.31 90 PHE A N 1
ATOM 713 C CA . PHE A 1 90 ? 7.142 -3.636 -15.563 1.00 64.31 90 PHE A CA 1
ATOM 714 C C . PHE A 1 90 ? 6.837 -4.977 -14.869 1.00 64.31 90 PHE A C 1
ATOM 716 O O . PHE A 1 90 ? 7.709 -5.837 -14.753 1.00 64.31 90 PHE A O 1
ATOM 723 N N . TYR A 1 91 ? 5.614 -5.159 -14.368 1.00 58.97 91 TYR A N 1
ATOM 724 C CA . TYR A 1 91 ? 5.239 -6.324 -13.566 1.00 58.97 91 TYR A CA 1
ATOM 725 C C . TYR A 1 91 ? 4.143 -7.134 -14.243 1.00 58.97 91 TYR A C 1
ATOM 727 O O . TYR A 1 91 ? 3.147 -6.585 -14.718 1.00 58.97 91 TYR A O 1
ATOM 735 N N . GLU A 1 92 ? 4.318 -8.452 -14.253 1.00 49.59 92 GLU A N 1
ATOM 736 C CA . GLU A 1 92 ? 3.311 -9.401 -14.708 1.00 49.59 92 GLU A CA 1
ATOM 737 C C . GLU A 1 92 ? 2.586 -9.992 -13.495 1.00 49.59 92 GLU A C 1
ATOM 739 O O . GLU A 1 92 ? 3.166 -10.765 -12.735 1.00 49.59 92 GLU A O 1
ATOM 744 N N . GLY A 1 93 ? 1.325 -9.611 -13.280 1.00 52.66 93 GLY A N 1
ATOM 745 C CA . GLY A 1 93 ? 0.536 -10.122 -12.161 1.00 52.66 93 GLY A CA 1
ATOM 746 C C . GLY A 1 93 ? -0.788 -9.393 -11.961 1.00 52.66 93 GLY A C 1
ATOM 747 O O . GLY A 1 93 ? -1.070 -8.381 -12.606 1.00 52.66 93 GLY A O 1
ATOM 748 N N . LYS A 1 94 ? -1.616 -9.917 -11.052 1.00 40.91 94 LYS A N 1
ATOM 749 C CA . LYS A 1 94 ? -2.818 -9.216 -10.589 1.00 40.91 94 LYS A CA 1
ATOM 750 C C . LYS A 1 94 ? -2.381 -8.112 -9.632 1.00 40.91 94 LYS A C 1
ATOM 752 O O . LYS A 1 94 ? -1.775 -8.385 -8.601 1.00 40.91 94 LYS A O 1
ATOM 757 N N . PHE A 1 95 ? -2.711 -6.866 -9.951 1.00 45.31 95 PHE A N 1
ATOM 758 C CA . PHE A 1 95 ? -2.563 -5.770 -9.001 1.00 45.31 95 PHE A CA 1
ATOM 759 C C . PHE A 1 95 ? -3.650 -5.921 -7.938 1.00 45.31 95 PHE A C 1
ATOM 761 O O . PHE A 1 95 ? -4.815 -5.618 -8.186 1.00 45.31 95 PHE A O 1
ATOM 768 N N . TYR A 1 96 ? -3.289 -6.401 -6.750 1.00 39.31 96 TYR A N 1
ATOM 769 C CA . TYR A 1 96 ? -4.137 -6.181 -5.589 1.00 39.31 96 TYR A CA 1
ATOM 770 C C . TYR A 1 96 ? -3.905 -4.741 -5.132 1.00 39.31 96 TYR A C 1
ATOM 772 O O . TYR A 1 96 ? -2.911 -4.438 -4.471 1.00 39.31 96 TYR A O 1
ATOM 780 N N . GLU A 1 97 ? -4.814 -3.836 -5.500 1.00 37.12 97 GLU A N 1
ATOM 781 C CA . GLU A 1 97 ? -4.933 -2.526 -4.855 1.00 37.12 97 GLU A CA 1
ATOM 782 C C . GLU A 1 97 ? -5.435 -2.719 -3.418 1.00 37.12 97 GLU A C 1
ATOM 784 O O . GLU A 1 97 ? -6.580 -2.448 -3.064 1.00 37.12 97 GLU A O 1
ATOM 789 N N . GLY A 1 98 ? -4.562 -3.227 -2.554 1.00 41.97 98 GLY A N 1
ATOM 790 C CA . GLY A 1 98 ? -4.771 -3.144 -1.123 1.00 41.97 98 GLY A CA 1
ATOM 791 C C . GLY A 1 98 ? -4.552 -1.697 -0.708 1.00 41.97 98 GLY A C 1
ATOM 792 O O . GLY A 1 98 ? -3.409 -1.294 -0.490 1.00 41.97 98 GLY A O 1
ATOM 793 N N . ARG A 1 99 ? -5.625 -0.900 -0.578 1.00 40.81 99 ARG A N 1
ATOM 794 C CA . ARG A 1 99 ? -5.553 0.335 0.222 1.00 40.81 99 ARG A CA 1
ATOM 795 C C . ARG A 1 99 ? -4.908 -0.051 1.550 1.00 40.81 99 ARG A C 1
ATOM 797 O O . ARG A 1 99 ? -5.382 -0.992 2.186 1.00 40.81 99 ARG A O 1
ATOM 804 N N . LYS A 1 100 ? -3.826 0.629 1.953 1.00 46.12 100 LYS A N 1
ATOM 805 C CA . LYS A 1 100 ? -3.199 0.446 3.270 1.00 46.12 100 LYS A CA 1
ATOM 806 C C . LYS A 1 100 ? -4.229 0.766 4.353 1.00 46.12 100 LYS A C 1
ATOM 808 O O . LYS A 1 100 ? -4.273 1.869 4.876 1.00 46.12 100 LYS A O 1
ATOM 813 N N . THR A 1 101 ? -5.045 -0.210 4.717 1.00 50.91 101 THR A N 1
ATOM 814 C CA . THR A 1 101 ? -5.959 -0.135 5.852 1.00 50.91 101 THR A CA 1
ATOM 815 C C . THR A 1 101 ? -5.197 -0.273 7.163 1.00 50.91 101 THR A C 1
ATOM 817 O O . THR A 1 101 ? -5.683 0.195 8.175 1.00 50.91 101 THR A O 1
ATOM 820 N N . VAL A 1 102 ? -3.971 -0.8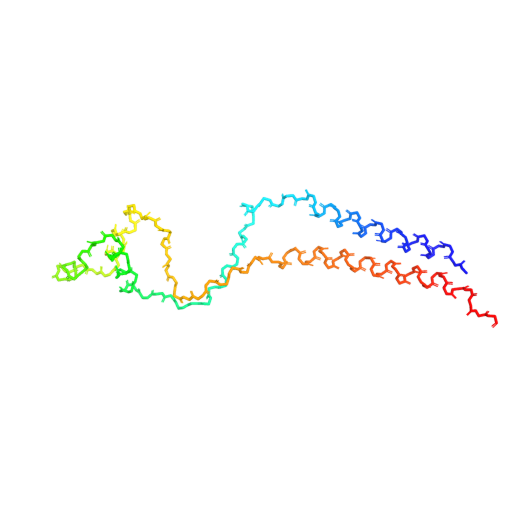10 7.183 1.00 49.50 102 VAL A N 1
ATOM 821 C CA . VAL A 1 102 ? -3.210 -1.066 8.425 1.00 49.50 102 VAL A CA 1
ATOM 822 C C . VAL A 1 102 ? -2.991 0.177 9.314 1.00 49.50 102 VAL A C 1
ATOM 824 O O . VAL A 1 102 ? -3.342 0.105 10.492 1.00 49.50 102 VAL A O 1
ATOM 827 N N . PRO A 1 103 ? -2.489 1.328 8.819 1.00 53.44 103 PRO A N 1
ATOM 828 C CA . PRO A 1 103 ? -2.335 2.518 9.660 1.00 53.44 103 PRO A CA 1
ATOM 829 C C . PRO A 1 103 ? -3.668 3.174 10.057 1.00 53.44 103 PRO A C 1
ATOM 831 O O . PRO A 1 103 ? -3.689 3.897 11.043 1.00 53.44 103 PRO A O 1
ATOM 834 N N . TYR A 1 104 ? -4.777 2.890 9.362 1.00 56.94 104 TYR A N 1
ATOM 835 C CA . TYR A 1 104 ? -6.130 3.325 9.753 1.00 56.94 104 TYR A CA 1
ATOM 836 C C . TYR A 1 104 ? -6.818 2.347 10.715 1.00 56.94 104 TYR A C 1
ATOM 838 O O . TYR A 1 104 ? -7.651 2.745 11.529 1.00 56.94 104 TYR A O 1
ATOM 846 N N . LEU A 1 105 ? -6.446 1.068 10.658 1.00 61.59 105 LEU A N 1
ATOM 847 C CA . LEU A 1 105 ? -6.956 0.019 11.533 1.00 61.59 105 LEU A CA 1
ATOM 848 C C . LEU A 1 105 ? -6.464 0.210 12.966 1.00 61.59 105 LEU A C 1
ATOM 850 O O . LEU A 1 105 ? -7.212 -0.091 13.888 1.00 61.59 105 LEU A O 1
ATOM 854 N N . ILE A 1 106 ? -5.250 0.735 13.173 1.00 68.56 106 ILE A N 1
ATOM 855 C CA . ILE A 1 106 ? -4.699 0.946 14.520 1.00 68.56 106 ILE A CA 1
ATOM 856 C C . ILE A 1 106 ? -5.496 2.021 15.292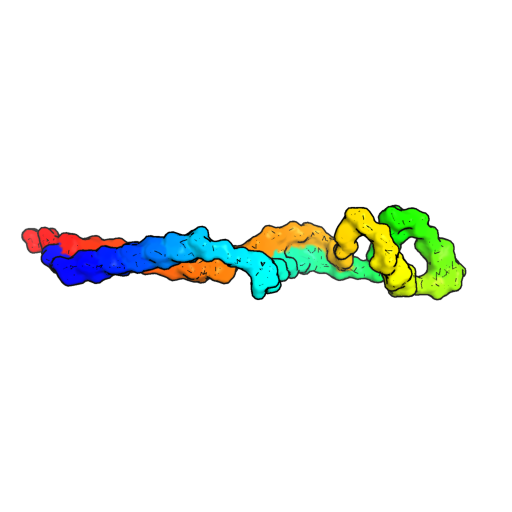 1.00 68.56 106 ILE A C 1
ATOM 858 O O . ILE A 1 106 ? -6.006 1.697 16.365 1.00 68.56 106 ILE A O 1
ATOM 862 N N . PRO A 1 107 ? -5.697 3.256 14.782 1.00 72.88 107 PRO A N 1
ATOM 863 C CA . PRO A 1 107 ? -6.517 4.260 15.462 1.00 72.88 107 PRO A CA 1
ATOM 864 C C . PRO A 1 107 ? -7.975 3.820 15.641 1.00 72.88 107 PRO A C 1
ATOM 866 O O . PRO A 1 107 ? -8.548 4.016 16.712 1.00 72.88 107 PRO A O 1
ATOM 869 N N . LEU A 1 108 ? -8.559 3.153 14.637 1.00 73.88 108 LEU A N 1
ATOM 870 C CA . LEU A 1 108 ? -9.914 2.603 14.727 1.00 73.88 108 LEU A CA 1
ATOM 871 C C . LEU A 1 108 ? -10.023 1.521 15.817 1.00 73.88 108 LEU A C 1
ATOM 873 O O . LEU A 1 108 ? -10.972 1.524 16.601 1.00 73.88 108 LEU A O 1
ATOM 877 N N . ALA A 1 109 ? -9.043 0.620 15.910 1.00 78.62 109 ALA A N 1
ATOM 878 C CA . ALA A 1 109 ? -8.992 -0.407 16.947 1.00 78.62 109 ALA A CA 1
ATOM 879 C C . ALA A 1 109 ? -8.869 0.209 18.349 1.00 78.62 109 ALA A C 1
ATOM 881 O O . ALA A 1 109 ? -9.513 -0.271 19.281 1.00 78.62 109 ALA A O 1
ATOM 882 N N . VAL A 1 110 ? -8.114 1.304 18.495 1.00 81.94 110 VAL A N 1
ATOM 883 C CA . VAL A 1 110 ? -8.025 2.067 19.751 1.00 81.94 110 VAL A CA 1
ATOM 884 C C . VAL A 1 110 ? -9.381 2.685 20.122 1.00 81.94 110 VAL A C 1
ATOM 886 O O . VAL A 1 110 ? -9.799 2.555 21.273 1.00 81.94 110 VAL A O 1
ATOM 889 N N . CYS A 1 111 ? -10.119 3.276 19.171 1.00 82.75 111 CYS A N 1
ATOM 890 C CA . CYS A 1 111 ? -11.485 3.773 19.408 1.00 82.75 111 CYS A CA 1
ATOM 891 C C . CYS A 1 111 ? -12.418 2.668 19.912 1.00 82.75 111 CYS A C 1
ATOM 893 O O . CYS A 1 111 ? -13.097 2.835 20.928 1.00 82.75 111 CYS A O 1
ATOM 895 N N . ILE A 1 112 ? -12.433 1.527 19.217 1.00 84.75 112 ILE A N 1
ATOM 896 C CA . ILE A 1 112 ? -13.274 0.378 19.573 1.00 84.75 112 ILE A CA 1
ATOM 897 C C . ILE A 1 112 ? -12.902 -0.128 20.970 1.00 84.75 112 ILE A C 1
ATOM 899 O O . ILE A 1 112 ? -13.784 -0.350 21.800 1.00 84.75 112 ILE A O 1
ATOM 903 N N . PHE A 1 113 ? -11.608 -0.245 21.270 1.00 87.69 113 PHE A N 1
ATOM 904 C CA . PHE A 1 113 ? -11.125 -0.681 22.577 1.00 87.69 113 PHE A CA 1
ATOM 905 C C . PHE A 1 113 ? -11.580 0.249 23.712 1.00 87.69 113 PHE A C 1
ATOM 907 O O . PHE A 1 113 ? -12.051 -0.231 24.747 1.00 87.69 113 PHE A O 1
ATOM 914 N N . LEU A 1 114 ? -11.497 1.571 23.523 1.00 86.44 114 LEU A N 1
ATOM 915 C CA . LEU A 1 114 ? -11.942 2.557 24.514 1.00 86.44 114 LEU A CA 1
ATOM 916 C C . LEU A 1 114 ? -13.450 2.460 24.780 1.00 86.44 114 LEU A C 1
ATOM 918 O O . LEU A 1 114 ? -13.871 2.459 25.940 1.00 86.44 114 LEU A O 1
ATOM 922 N N . ILE A 1 115 ? -14.257 2.311 23.726 1.00 86.06 115 ILE A N 1
ATOM 923 C CA . ILE A 1 115 ? -15.716 2.176 23.838 1.00 86.06 115 ILE A CA 1
ATOM 924 C C . ILE A 1 115 ? -16.089 0.870 24.551 1.00 86.06 115 ILE A C 1
ATOM 926 O O . ILE A 1 115 ? -16.908 0.881 25.474 1.00 86.06 115 ILE A O 1
ATOM 930 N N . VAL A 1 116 ? -15.471 -0.254 24.175 1.00 88.38 116 VAL A N 1
ATOM 931 C CA . VAL A 1 116 ? -15.725 -1.565 24.797 1.00 88.38 116 VAL A CA 1
ATOM 932 C C . VAL A 1 116 ? -15.329 -1.554 26.274 1.00 88.38 116 VAL A C 1
ATOM 934 O O . VAL A 1 116 ? -16.111 -1.980 27.127 1.00 88.38 116 VAL A O 1
ATOM 937 N N . THR A 1 117 ? -14.158 -1.004 26.600 1.00 86.38 117 THR A N 1
ATOM 938 C CA . THR A 1 117 ? -13.668 -0.924 27.984 1.00 86.38 117 THR A CA 1
ATOM 939 C C . THR A 1 117 ? -14.560 -0.016 28.834 1.00 86.38 117 THR A C 1
ATOM 941 O O . THR A 1 117 ? -14.967 -0.402 29.932 1.00 86.38 117 THR A O 1
ATOM 944 N N . GLY A 1 118 ? -14.950 1.151 28.312 1.00 81.62 118 GLY A N 1
ATOM 945 C CA . GLY A 1 118 ? -15.876 2.062 28.988 1.00 81.62 118 GLY A CA 1
ATOM 946 C C . GLY A 1 118 ? -17.258 1.440 29.219 1.00 81.62 118 GLY A C 1
ATOM 947 O O . GLY A 1 118 ? -17.815 1.553 30.313 1.00 81.62 118 GLY A O 1
ATOM 948 N N . THR A 1 119 ? -17.771 0.686 28.241 1.00 86.25 119 THR A N 1
ATOM 949 C CA . THR A 1 119 ? -19.035 -0.060 28.363 1.00 86.25 119 THR A CA 1
ATOM 950 C C . THR A 1 119 ? -18.941 -1.132 29.449 1.00 86.25 119 THR A C 1
ATOM 952 O O . THR A 1 119 ? -19.833 -1.238 30.294 1.00 86.25 119 THR A O 1
ATOM 955 N N . GLY A 1 120 ? -17.833 -1.878 29.496 1.00 85.44 120 GLY A N 1
ATOM 956 C CA . GLY A 1 120 ? -17.572 -2.863 30.544 1.00 85.44 120 GLY A CA 1
ATOM 957 C C . GLY A 1 120 ? -17.570 -2.240 31.942 1.00 85.44 120 GLY A C 1
ATOM 958 O O . GLY A 1 120 ? -18.274 -2.715 32.836 1.00 85.44 120 GLY A O 1
ATOM 959 N N . ILE A 1 121 ? -16.854 -1.127 32.125 1.00 84.12 121 ILE A N 1
ATOM 960 C CA . ILE A 1 121 ? -16.782 -0.401 33.404 1.00 84.12 121 ILE A CA 1
ATOM 961 C C . ILE A 1 121 ? -18.169 0.108 33.836 1.00 84.12 121 ILE A C 1
ATOM 963 O O . ILE A 1 121 ? -18.544 -0.035 35.005 1.00 84.12 121 ILE A O 1
ATOM 967 N N . CYS A 1 122 ? -18.966 0.639 32.903 1.00 81.31 122 CYS A N 1
ATOM 968 C CA . CYS A 1 122 ? -20.347 1.052 33.166 1.00 81.31 122 CYS A CA 1
ATOM 969 C C . CYS A 1 122 ? -21.214 -0.122 33.648 1.00 81.31 122 CYS A C 1
ATOM 971 O O . CYS A 1 122 ? -21.919 0.002 34.653 1.00 81.31 122 CYS A O 1
ATOM 973 N N . LEU A 1 123 ? -21.123 -1.282 32.992 1.00 82.56 123 LEU A N 1
ATOM 974 C CA . LEU A 1 123 ? -21.868 -2.486 33.374 1.00 82.56 123 LEU A CA 1
ATOM 975 C C . LEU A 1 123 ? -21.466 -3.007 34.767 1.00 82.56 123 LEU A C 1
ATOM 977 O O . LEU A 1 123 ? -22.339 -3.386 35.554 1.00 82.56 123 LEU A O 1
ATOM 981 N N . PHE A 1 124 ? -20.178 -2.964 35.127 1.00 78.94 124 PHE A N 1
ATOM 982 C CA . PHE A 1 124 ? -19.711 -3.291 36.484 1.00 78.94 124 PHE A CA 1
ATOM 983 C C . PHE A 1 124 ? -20.223 -2.294 37.538 1.00 78.94 124 PHE A C 1
ATOM 985 O O . PHE A 1 124 ? -20.669 -2.697 38.617 1.00 78.94 124 PHE A O 1
ATOM 992 N N . GLY A 1 125 ? -20.243 -0.995 37.219 1.00 68.31 125 GLY A N 1
ATOM 993 C CA . GLY A 1 125 ? -20.807 0.048 38.084 1.00 68.31 125 GLY A CA 1
ATOM 994 C C . GLY A 1 125 ? -22.312 -0.116 38.353 1.00 68.31 125 GLY A C 1
ATOM 995 O O . GLY A 1 125 ? -22.783 0.203 39.458 1.00 68.31 125 GLY A O 1
ATOM 996 N N . LEU A 1 126 ? -23.051 -0.665 37.380 1.00 71.44 126 LEU A N 1
ATOM 997 C CA . LEU A 1 126 ? -24.479 -0.996 37.475 1.00 71.44 126 LEU A CA 1
ATOM 998 C C . LEU A 1 126 ? -24.738 -2.290 38.267 1.00 71.44 126 LEU A C 1
ATOM 1000 O O . LEU A 1 126 ? -25.643 -2.309 39.104 1.00 71.44 126 LEU A O 1
ATOM 1004 N N . LYS A 1 127 ? -23.918 -3.341 38.092 1.00 63.72 127 LYS A N 1
ATOM 1005 C CA . LYS A 1 127 ? -24.056 -4.623 38.823 1.00 63.72 127 LYS A CA 1
ATOM 1006 C C . LYS A 1 127 ? -23.879 -4.512 40.343 1.00 63.72 127 LYS A C 1
ATOM 1008 O O . LYS A 1 127 ? -24.384 -5.359 41.072 1.00 63.72 127 LYS A O 1
ATOM 1013 N N . SER A 1 128 ? -23.278 -3.433 40.847 1.00 53.94 128 SER A N 1
ATOM 1014 C CA . SER A 1 128 ? -23.082 -3.132 42.282 1.00 53.94 128 SER A CA 1
ATOM 1015 C C . SER A 1 128 ? -24.391 -2.948 43.106 1.00 53.94 128 SER A C 1
ATOM 1017 O O . SER A 1 128 ? -24.374 -2.369 44.191 1.00 53.94 128 SER A O 1
ATOM 1019 N N . LYS A 1 129 ? -25.565 -3.375 42.623 1.00 49.91 129 LYS A N 1
ATOM 1020 C CA . LYS A 1 129 ? -26.829 -3.361 43.389 1.00 49.91 129 LYS A CA 1
ATOM 1021 C C . LYS A 1 129 ? -27.756 -4.568 43.136 1.00 49.91 129 LYS A C 1
ATOM 1023 O O . LYS A 1 129 ? -28.951 -4.462 43.380 1.00 49.91 129 LYS A O 1
ATOM 1028 N N . LYS A 1 130 ? -27.235 -5.714 42.683 1.00 47.03 130 LYS A N 1
ATOM 1029 C CA . LYS A 1 130 ? -27.966 -6.997 42.734 1.00 47.03 130 LYS A CA 1
ATOM 1030 C C . LYS A 1 130 ? -27.145 -8.059 43.468 1.00 47.03 130 LYS A C 1
ATOM 1032 O O . LYS A 1 130 ? -26.609 -8.976 42.864 1.00 47.03 130 LYS A O 1
ATOM 1037 N N . ALA A 1 131 ? -27.042 -7.875 44.774 1.00 40.06 131 ALA A N 1
ATOM 1038 C CA . ALA A 1 131 ? -26.896 -8.948 45.746 1.00 40.06 131 ALA A CA 1
ATOM 1039 C C . ALA A 1 131 ? -27.833 -8.544 46.889 1.00 40.06 131 ALA A C 1
ATOM 1041 O O . ALA A 1 131 ? -27.451 -7.771 47.766 1.00 40.06 131 ALA A O 1
ATOM 1042 N N . GLY A 1 132 ? -29.111 -8.877 46.705 1.00 34.31 132 GLY A N 1
ATOM 1043 C CA . GLY A 1 132 ? -30.111 -8.909 47.766 1.00 34.31 132 GLY A CA 1
ATOM 1044 C C . GLY A 1 132 ? -30.206 -10.338 48.264 1.00 34.31 132 GLY A C 1
ATOM 1045 O O . GLY A 1 132 ? -29.965 -11.234 47.421 1.00 34.31 132 GLY A O 1
#

pLDDT: mean 70.71, std 16.84, range [34.31, 90.75]

Secondary structure (DSSP, 8-state):
--HHHHHHHHHHHHHHHHHHHHHHH----TTTS--------SEEPPHHHHHHHHHHHHT--HHHHHHTT--HHHHHHHHHTSPPSS----EES--------HHHHHHHHHHHHHHHHHHHHHHHHHHTT---

Sequence (132 aa):
MNKKYLFIGLVFILIGIWFYTALSTFEVDDTSFPGKLIIKEGKVRTEDEVAGILAKELGFDLEGAYKTGYTSADVIEYLIKQPHEFPVSFYEGKFYEGRKTVPYLIPLAVCIFLIVTGTGICLFGLKSKKAG